Protein AF-A0A2M7Y6N0-F1 (afdb_monomer)

pLDDT: mean 87.17, std 14.08, range [39.69, 97.44]

Sequence (81 aa):
MGPDAISFLTPTIGRCYSSGSFGHAWSVRRILALDPALDTVTCKIVAGPGRRRTETMTRAEFERWARYEVVQEESEWVRVG

Foldseek 3Di:
DDPQDQQPDDQDAQWKFWQPDDDQLTWIWHFHDADPVQQKTWIATCDHPPHRDIDIDHVVVVSNRGDFTWDADPHDTHGDD

Radius of gyration: 12.26 Å; Cα contacts (8 Å, |Δi|>4): 160; chains: 1; bounding box: 37×26×31 Å

Mean predicted aligned error: 5.59 Å

Secondary structure (DSSP, 8-state):
------------TT-EEE----GGG--EEEEEEEETTTTEEEEEEEESTTTT-EEEEEHHHHHHH--EEEEEETTEEEEP-

Solvent-accessible surface area (backbone atoms only — not comparable to full-atom values): 4719 Å² total; per-residue (Å²): 137,72,89,74,72,88,49,84,68,74,90,48,72,75,43,34,30,23,38,77,51,67,74,83,68,19,36,29,34,30,29,69,42,75,40,81,91,75,44,30,37,32,29,33,24,76,36,48,73,64,53,78,41,73,51,74,42,42,48,70,56,46,32,73,46,44,65,39,47,35,47,82,54,103,87,44,81,45,72,66,127

Structure (mmCIF, N/CA/C/O backbone):
data_AF-A0A2M7Y6N0-F1
#
_entry.id   AF-A0A2M7Y6N0-F1
#
loop_
_atom_site.group_PDB
_atom_site.id
_atom_site.type_symbol
_atom_site.label_atom_id
_atom_site.label_alt_id
_atom_site.label_comp_id
_atom_site.label_asym_id
_atom_site.label_entity_id
_atom_site.label_seq_id
_atom_site.pdbx_PDB_ins_code
_atom_site.Cartn_x
_atom_site.Cartn_y
_atom_site.Cartn_z
_atom_site.occupancy
_atom_site.B_iso_or_equiv
_atom_site.auth_seq_id
_atom_site.auth_comp_id
_atom_site.auth_asym_id
_atom_site.auth_atom_id
_atom_site.pdbx_PDB_model_num
ATOM 1 N N . MET A 1 1 ? 22.180 -8.758 12.925 1.00 40.41 1 MET A N 1
ATOM 2 C CA . MET A 1 1 ? 21.518 -8.990 11.626 1.00 40.41 1 MET A CA 1
ATOM 3 C C . MET A 1 1 ? 20.814 -10.333 11.716 1.00 40.41 1 MET A C 1
ATOM 5 O O . MET A 1 1 ? 21.421 -11.352 11.422 1.00 40.41 1 MET A O 1
ATOM 9 N N . GLY A 1 2 ? 19.615 -10.349 12.299 1.00 39.69 2 GLY A N 1
ATOM 10 C CA . GLY A 1 2 ? 18.771 -11.546 12.317 1.00 39.69 2 GLY A CA 1
ATOM 11 C C . GLY A 1 2 ? 17.974 -11.615 11.012 1.00 39.69 2 GLY A C 1
ATOM 12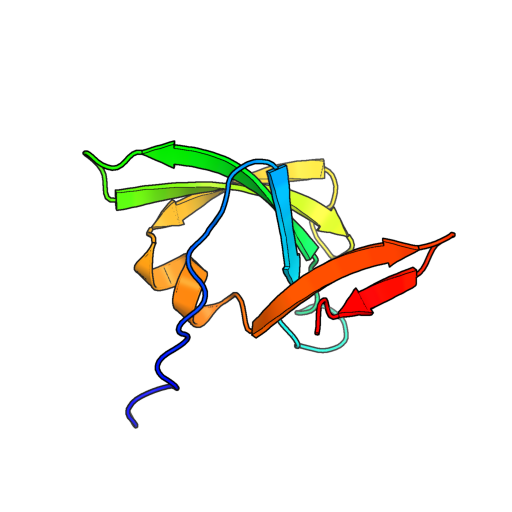 O O . GLY A 1 2 ? 17.851 -10.585 10.352 1.00 39.69 2 GLY A O 1
ATOM 13 N N . PRO A 1 3 ? 17.467 -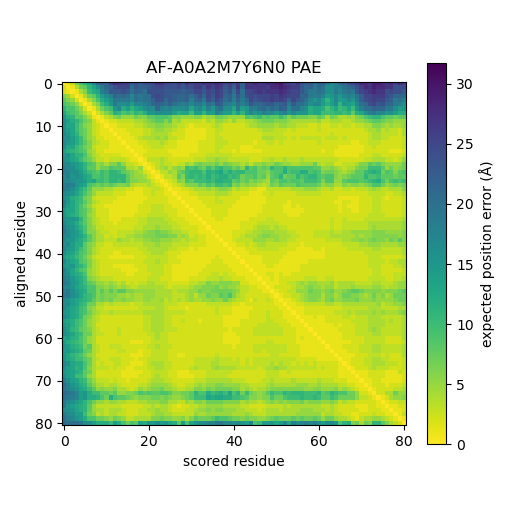12.787 10.609 1.00 50.22 3 PRO A N 1
ATOM 14 C CA . PRO A 1 3 ? 16.581 -12.893 9.459 1.00 50.22 3 PRO A CA 1
ATOM 15 C C . PRO A 1 3 ? 15.274 -12.166 9.799 1.00 50.22 3 PRO A C 1
ATOM 17 O O . PRO A 1 3 ? 14.399 -12.722 10.461 1.00 50.22 3 PRO A O 1
ATOM 20 N N . ASP A 1 4 ? 15.184 -10.887 9.429 1.00 46.66 4 ASP A N 1
ATOM 21 C CA . ASP A 1 4 ? 13.960 -10.105 9.556 1.00 46.66 4 ASP A CA 1
ATOM 22 C C . ASP A 1 4 ? 12.849 -10.833 8.802 1.00 46.66 4 ASP A C 1
ATOM 24 O O . ASP A 1 4 ? 13.022 -11.229 7.650 1.00 46.66 4 ASP A O 1
ATOM 28 N N . ALA A 1 5 ? 11.767 -11.084 9.538 1.00 44.88 5 ALA A N 1
ATOM 29 C CA . ALA A 1 5 ? 10.587 -11.850 9.173 1.00 44.88 5 ALA A CA 1
ATOM 30 C C . ALA A 1 5 ? 10.355 -11.959 7.659 1.00 44.88 5 ALA A C 1
ATOM 32 O O . ALA A 1 5 ? 10.204 -10.947 6.979 1.00 44.88 5 ALA A O 1
ATOM 33 N N . ILE A 1 6 ? 10.254 -13.193 7.157 1.00 46.66 6 ILE A N 1
ATOM 34 C CA . ILE A 1 6 ? 9.750 -13.456 5.808 1.00 46.66 6 ILE A CA 1
ATOM 35 C C . ILE A 1 6 ? 8.316 -12.911 5.758 1.00 46.66 6 ILE A C 1
ATOM 37 O O . ILE A 1 6 ? 7.373 -13.541 6.239 1.00 46.66 6 ILE A O 1
ATOM 41 N N . SER A 1 7 ? 8.160 -11.689 5.257 1.00 55.50 7 SER A N 1
ATOM 42 C CA . SER A 1 7 ? 6.864 -11.102 4.957 1.00 55.50 7 SER A CA 1
ATOM 43 C C . SER A 1 7 ? 6.355 -11.766 3.683 1.00 55.50 7 SER A C 1
ATOM 45 O O . SER A 1 7 ? 6.809 -11.454 2.592 1.00 55.50 7 SER A O 1
ATOM 47 N N . PHE A 1 8 ? 5.393 -12.679 3.805 1.00 62.91 8 PHE A N 1
ATOM 48 C CA . PHE A 1 8 ? 4.755 -13.357 2.665 1.00 62.91 8 PHE A CA 1
ATOM 49 C C . PHE A 1 8 ? 3.747 -12.468 1.904 1.00 62.91 8 PHE A C 1
ATOM 51 O O . PHE A 1 8 ? 2.932 -12.966 1.125 1.00 62.91 8 PHE A O 1
ATOM 58 N N . LEU A 1 9 ? 3.741 -11.153 2.150 1.00 76.75 9 LEU A N 1
ATOM 59 C CA . LEU A 1 9 ? 2.786 -10.235 1.535 1.00 76.75 9 LEU A CA 1
ATOM 60 C C . LEU A 1 9 ? 3.187 -9.960 0.089 1.00 76.75 9 LEU A C 1
ATOM 62 O O . LEU A 1 9 ? 4.119 -9.208 -0.184 1.00 76.75 9 LEU A O 1
ATOM 66 N N . THR A 1 10 ? 2.431 -10.529 -0.846 1.00 86.31 10 THR A N 1
ATOM 67 C CA . THR A 1 10 ? 2.585 -10.204 -2.263 1.00 86.31 10 THR A CA 1
ATOM 68 C C . THR A 1 10 ? 1.900 -8.862 -2.543 1.00 86.31 10 THR A C 1
ATOM 70 O O . THR A 1 10 ? 0.681 -8.760 -2.362 1.00 86.31 10 THR A O 1
ATOM 73 N N . PRO A 1 11 ? 2.632 -7.819 -2.985 1.00 90.25 11 PRO A N 1
ATOM 74 C CA . PRO A 1 11 ? 2.025 -6.535 -3.301 1.00 90.25 11 PRO A CA 1
ATOM 75 C C . PRO A 1 11 ? 1.027 -6.704 -4.445 1.00 90.25 11 PRO A C 1
ATOM 77 O O . PRO A 1 11 ? 1.356 -7.251 -5.497 1.00 90.25 11 PRO A O 1
ATOM 80 N N . THR A 1 12 ? -0.190 -6.207 -4.242 1.00 94.19 12 THR A N 1
ATOM 81 C CA . THR A 1 12 ? -1.276 -6.286 -5.224 1.00 94.19 12 THR A CA 1
ATOM 82 C C . THR A 1 12 ? -1.766 -4.889 -5.581 1.00 94.19 12 THR A C 1
ATOM 84 O O . THR A 1 12 ? -2.078 -4.088 -4.697 1.00 94.19 12 THR A O 1
ATOM 87 N N . ILE A 1 13 ? -1.850 -4.589 -6.881 1.00 96.06 13 ILE A N 1
ATOM 88 C CA . ILE A 1 13 ? -2.309 -3.284 -7.380 1.00 96.06 13 ILE A CA 1
ATOM 89 C C . ILE A 1 13 ? -3.699 -2.966 -6.821 1.00 96.06 13 ILE A C 1
ATOM 91 O O . ILE A 1 13 ? -4.598 -3.803 -6.797 1.00 96.06 13 ILE A O 1
ATOM 95 N N . GLY A 1 14 ? -3.873 -1.732 -6.354 1.00 94.69 14 GLY A N 1
ATOM 96 C CA . GLY A 1 14 ? -5.121 -1.239 -5.792 1.00 94.69 14 GLY A CA 1
ATOM 97 C C . GLY A 1 14 ? -5.319 -1.543 -4.307 1.00 94.69 14 GLY A C 1
ATOM 98 O O . GLY A 1 14 ? -6.122 -0.834 -3.698 1.00 94.69 14 GLY A O 1
ATOM 99 N N . ARG A 1 15 ? -4.580 -2.497 -3.720 1.00 95.25 15 ARG A N 1
ATOM 100 C CA . ARG A 1 15 ? -4.627 -2.825 -2.284 1.00 95.25 15 ARG A CA 1
ATOM 101 C C . ARG A 1 15 ? -3.817 -1.841 -1.445 1.00 95.25 15 ARG A C 1
ATOM 103 O O . ARG A 1 15 ? -2.912 -1.167 -1.948 1.00 95.25 15 ARG A O 1
ATOM 110 N N . CYS A 1 16 ? -4.167 -1.755 -0.166 1.00 95.44 16 CYS A N 1
ATOM 111 C CA . CYS A 1 16 ? -3.513 -0.893 0.809 1.00 95.44 16 CYS A CA 1
ATOM 112 C C . CYS A 1 16 ? -2.774 -1.740 1.842 1.00 95.44 16 CYS A C 1
ATOM 114 O O . CYS A 1 16 ? -3.280 -2.755 2.307 1.00 95.44 16 CYS A O 1
ATOM 116 N N . TYR A 1 17 ? -1.584 -1.290 2.220 1.00 95.12 17 TYR A N 1
ATOM 117 C CA . TYR A 1 17 ? -0.745 -1.956 3.206 1.00 95.12 17 TYR A CA 1
ATOM 118 C C . TYR A 1 17 ? -0.309 -0.958 4.268 1.00 95.12 17 TYR A C 1
ATOM 120 O O . TYR A 1 17 ? -0.147 0.230 3.986 1.00 95.12 17 TYR A O 1
ATOM 128 N N . SER A 1 18 ? -0.129 -1.442 5.488 1.00 94.00 18 SER A N 1
ATOM 129 C CA . SER A 1 18 ? 0.303 -0.672 6.649 1.00 94.00 18 SER A CA 1
ATOM 130 C C . SER A 1 18 ? 1.688 -1.122 7.092 1.00 94.00 18 SER A C 1
ATOM 132 O O . SER A 1 18 ? 1.975 -2.323 7.114 1.00 94.00 18 SER A O 1
ATOM 134 N N . SER A 1 19 ? 2.517 -0.167 7.522 1.00 90.56 19 SER A N 1
ATOM 135 C CA . SER A 1 19 ? 3.836 -0.468 8.090 1.00 90.56 19 SER A CA 1
ATOM 136 C C . SER A 1 19 ? 3.778 -1.190 9.438 1.00 90.56 19 SER A C 1
ATOM 138 O O . SER A 1 19 ? 4.790 -1.673 9.935 1.00 90.56 19 SER A O 1
ATOM 140 N N . GLY A 1 20 ? 2.606 -1.223 10.087 1.00 85.81 20 GLY A N 1
ATOM 141 C CA . GLY A 1 20 ? 2.432 -1.822 11.415 1.00 85.81 20 GLY A CA 1
ATOM 142 C C . GLY A 1 20 ? 3.198 -1.118 12.544 1.00 85.81 20 GLY A C 1
ATOM 143 O O . GLY A 1 20 ? 3.191 -1.614 13.667 1.00 85.81 20 GLY A O 1
ATOM 144 N N . SER A 1 21 ? 3.841 0.016 12.253 1.00 85.94 21 SER A N 1
ATOM 145 C CA . SER A 1 21 ? 4.523 0.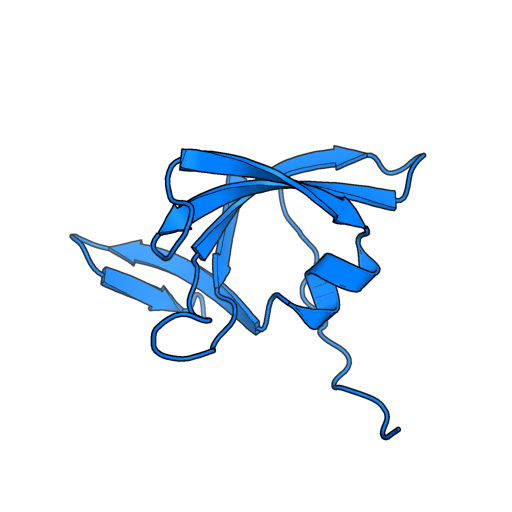871 13.230 1.00 85.94 21 SER A CA 1
ATOM 146 C C . SER A 1 21 ? 3.536 1.812 13.933 1.00 85.94 21 SER A C 1
ATOM 148 O O . SER A 1 21 ? 2.361 1.855 13.581 1.00 85.94 21 SER A O 1
ATOM 150 N N . PHE A 1 22 ? 4.001 2.603 14.900 1.00 78.38 22 PHE A N 1
ATOM 151 C CA . PHE A 1 22 ? 3.193 3.620 15.586 1.00 78.38 22 PHE A CA 1
ATOM 152 C C . PHE A 1 22 ? 3.759 5.031 15.352 1.00 78.38 22 PHE A C 1
ATOM 154 O O . PHE A 1 22 ? 4.934 5.199 15.016 1.00 78.38 22 PHE A O 1
ATOM 161 N N . GLY A 1 23 ? 2.924 6.060 15.527 1.00 79.25 23 GLY A N 1
ATOM 162 C CA . GLY A 1 23 ? 3.347 7.463 15.457 1.00 79.25 23 GLY A CA 1
ATOM 163 C C . GLY A 1 23 ? 3.882 7.878 14.080 1.00 79.25 23 GLY A C 1
ATOM 164 O O . GLY A 1 23 ? 3.282 7.579 13.053 1.00 79.25 23 GLY A O 1
ATOM 165 N N . HIS A 1 24 ? 5.023 8.572 14.047 1.00 78.19 24 HIS A N 1
ATOM 166 C CA . HIS A 1 24 ? 5.604 9.137 12.817 1.00 78.19 24 HIS A CA 1
ATOM 167 C C . HIS A 1 24 ? 6.168 8.094 11.832 1.00 78.19 24 HIS A C 1
ATOM 169 O O . HIS A 1 24 ? 6.437 8.425 10.682 1.00 78.19 24 HIS A O 1
ATOM 175 N N . ALA A 1 25 ? 6.344 6.840 12.250 1.00 82.50 25 ALA A N 1
ATOM 176 C CA . ALA A 1 25 ? 6.737 5.750 11.354 1.00 82.50 25 ALA A CA 1
ATOM 177 C C . ALA A 1 25 ? 5.523 5.006 10.765 1.00 82.50 25 ALA A C 1
ATOM 179 O O . ALA A 1 25 ? 5.661 4.181 9.853 1.00 82.50 25 ALA A O 1
ATOM 180 N N . TRP A 1 26 ? 4.319 5.277 11.282 1.00 91.19 26 TRP A N 1
ATOM 181 C CA . TRP A 1 26 ? 3.099 4.675 10.771 1.00 91.19 26 TRP A CA 1
ATOM 182 C C . TRP A 1 26 ? 2.678 5.341 9.467 1.00 91.19 26 TRP A C 1
ATOM 184 O O . TRP A 1 26 ? 2.513 6.559 9.382 1.00 91.19 26 TRP A O 1
ATOM 194 N N . SER A 1 27 ? 2.473 4.524 8.443 1.00 93.88 27 SER A N 1
ATOM 195 C CA . SER A 1 27 ? 1.870 4.966 7.194 1.00 93.88 27 SER A CA 1
ATOM 196 C C . SER A 1 27 ? 1.083 3.836 6.554 1.00 93.88 27 SER A C 1
ATOM 198 O O . SER A 1 27 ? 1.391 2.656 6.739 1.00 93.88 27 SER A O 1
ATOM 200 N N . VAL A 1 28 ? 0.072 4.224 5.781 1.00 94.62 28 VAL A N 1
ATOM 201 C CA . VAL A 1 28 ? -0.652 3.329 4.883 1.00 94.62 28 VAL A CA 1
ATOM 202 C C . VAL A 1 28 ? -0.341 3.741 3.459 1.00 94.62 28 VAL A C 1
ATOM 204 O O . VAL A 1 28 ? -0.489 4.913 3.092 1.00 94.62 28 VAL A O 1
ATOM 207 N N . ARG A 1 29 ? 0.080 2.773 2.649 1.00 96.44 29 ARG A N 1
ATOM 208 C CA . ARG A 1 29 ? 0.421 2.968 1.241 1.00 96.44 29 ARG A CA 1
ATOM 209 C C . ARG A 1 29 ? -0.476 2.099 0.368 1.00 96.44 29 ARG A C 1
ATOM 211 O O . ARG A 1 29 ? -0.634 0.910 0.625 1.00 96.44 29 ARG A O 1
ATOM 218 N N . ARG A 1 30 ? -1.057 2.700 -0.670 1.00 96.69 30 ARG A N 1
ATOM 219 C CA . ARG A 1 30 ? -1.822 2.006 -1.712 1.00 96.69 30 ARG A CA 1
ATOM 220 C C . ARG A 1 30 ? -0.914 1.679 -2.884 1.00 96.69 30 ARG A C 1
ATOM 222 O O . ARG A 1 30 ? -0.249 2.585 -3.384 1.00 96.69 30 ARG A O 1
ATOM 229 N N . ILE A 1 31 ? -0.919 0.438 -3.354 1.00 96.88 31 ILE A N 1
ATOM 230 C CA . ILE A 1 31 ? -0.153 0.051 -4.542 1.00 96.88 31 ILE A CA 1
ATOM 231 C C . ILE A 1 31 ? -0.824 0.628 -5.785 1.00 96.88 31 ILE A C 1
ATOM 233 O O . ILE A 1 31 ? -2.014 0.410 -6.018 1.00 96.88 31 ILE A O 1
ATOM 237 N N . LEU A 1 32 ? -0.058 1.377 -6.571 1.00 97.44 32 LEU A N 1
ATOM 238 C CA . LEU A 1 32 ? -0.499 1.965 -7.832 1.00 97.44 32 LEU A CA 1
ATOM 239 C C . LEU A 1 32 ? -0.028 1.150 -9.034 1.00 97.44 32 LEU A C 1
ATOM 241 O O . LEU A 1 32 ? -0.792 0.989 -9.980 1.00 97.44 32 LEU A O 1
ATOM 245 N N . ALA A 1 33 ? 1.206 0.643 -8.995 1.00 96.75 33 ALA A N 1
ATOM 246 C CA . ALA A 1 33 ? 1.789 -0.130 -10.083 1.00 96.75 33 ALA A CA 1
ATOM 247 C C . ALA A 1 33 ? 2.852 -1.107 -9.569 1.00 96.75 33 ALA A C 1
ATOM 249 O O . ALA A 1 33 ? 3.436 -0.908 -8.501 1.00 96.75 33 ALA A O 1
ATOM 250 N N . LEU A 1 34 ? 3.094 -2.145 -10.364 1.00 95.94 34 LEU A N 1
ATOM 251 C CA . LEU A 1 34 ? 4.165 -3.115 -10.186 1.00 95.94 34 LEU A CA 1
ATOM 252 C C . LEU A 1 34 ? 4.945 -3.175 -11.493 1.00 95.94 34 LEU A C 1
ATOM 254 O O . LEU A 1 34 ? 4.333 -3.307 -12.552 1.00 95.94 34 LEU A O 1
ATOM 258 N N . ASP A 1 35 ? 6.266 -3.107 -11.407 1.00 95.12 35 ASP A N 1
ATOM 259 C CA . ASP A 1 35 ? 7.162 -3.324 -12.536 1.00 95.12 35 ASP A CA 1
ATOM 260 C C . ASP A 1 35 ? 7.958 -4.614 -12.287 1.00 95.12 35 ASP A C 1
ATOM 262 O O . ASP A 1 35 ? 8.892 -4.610 -11.481 1.00 95.12 35 ASP A O 1
ATOM 266 N N . PRO A 1 36 ? 7.590 -5.734 -12.936 1.00 90.56 36 PRO A N 1
ATOM 267 C CA . PRO A 1 36 ? 8.307 -6.996 -12.789 1.00 90.56 36 PRO A CA 1
ATOM 268 C C . PRO A 1 36 ? 9.713 -6.985 -13.397 1.00 90.56 36 PRO A C 1
ATOM 270 O O . PRO A 1 36 ? 10.554 -7.759 -12.957 1.00 90.56 36 PRO A O 1
ATOM 273 N N . ALA A 1 37 ? 9.975 -6.145 -14.405 1.00 94.00 37 ALA A N 1
ATOM 274 C CA . ALA A 1 37 ? 11.278 -6.088 -15.064 1.00 94.00 37 ALA A CA 1
ATOM 275 C C . ALA A 1 37 ? 12.322 -5.395 -14.180 1.00 94.00 37 ALA A C 1
ATOM 277 O O . ALA A 1 37 ? 13.494 -5.766 -14.199 1.00 94.00 37 ALA A O 1
ATOM 278 N N . LEU A 1 38 ? 11.886 -4.408 -13.395 1.00 92.50 38 LEU A N 1
ATOM 279 C CA . LEU A 1 38 ? 12.729 -3.665 -12.454 1.00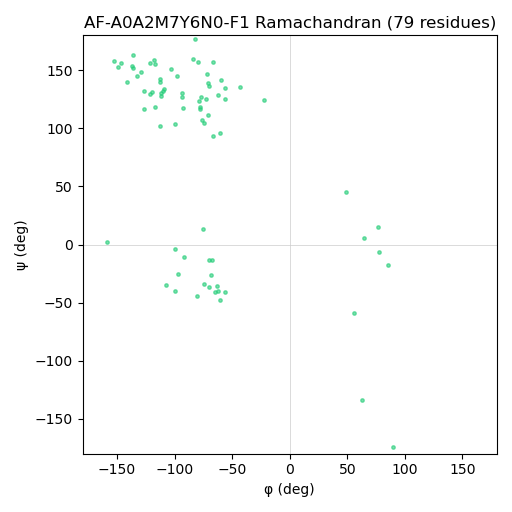 92.50 38 LEU A CA 1
ATOM 280 C C . LEU A 1 38 ? 12.596 -4.145 -11.000 1.00 92.50 38 LEU A C 1
ATOM 282 O O . LEU A 1 38 ? 13.285 -3.629 -10.126 1.00 92.50 38 LEU A O 1
ATOM 286 N N . ASP A 1 39 ? 11.699 -5.098 -10.741 1.00 93.81 39 ASP A N 1
ATOM 287 C CA . ASP A 1 39 ? 11.292 -5.556 -9.408 1.00 93.81 39 ASP A CA 1
ATOM 288 C C . ASP A 1 39 ? 10.928 -4.401 -8.455 1.00 93.81 39 ASP A C 1
ATOM 290 O O . ASP A 1 39 ? 11.342 -4.335 -7.293 1.00 93.81 39 ASP A O 1
ATOM 294 N N . THR A 1 40 ? 10.142 -3.449 -8.968 1.00 95.69 40 THR A N 1
ATOM 295 C CA . THR A 1 40 ? 9.716 -2.264 -8.213 1.00 95.69 40 THR A CA 1
ATOM 296 C C . THR A 1 40 ? 8.208 -2.190 -8.011 1.00 95.69 40 THR A C 1
ATOM 298 O O . THR A 1 40 ? 7.396 -2.751 -8.750 1.00 95.69 40 THR A O 1
ATOM 301 N N . VAL A 1 41 ? 7.838 -1.472 -6.958 1.00 96.69 41 VAL A N 1
ATOM 302 C CA . VAL A 1 41 ? 6.480 -1.230 -6.496 1.00 96.69 41 VAL A CA 1
ATOM 303 C C . VAL A 1 41 ? 6.297 0.277 -6.373 1.00 96.69 41 VAL A C 1
ATOM 305 O O . VAL A 1 41 ? 6.946 0.931 -5.554 1.00 96.69 41 VAL A O 1
ATOM 308 N N . THR A 1 42 ? 5.384 0.840 -7.161 1.00 97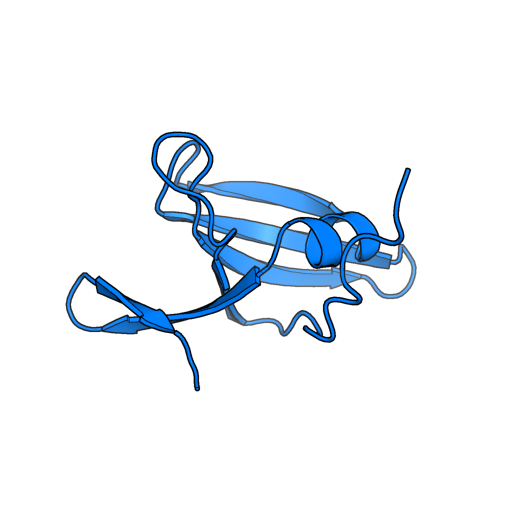.25 42 THR A N 1
ATOM 309 C CA . THR A 1 42 ? 4.966 2.236 -7.012 1.00 97.25 42 THR A CA 1
ATOM 310 C C . THR A 1 42 ? 3.737 2.293 -6.126 1.00 97.25 42 THR A C 1
ATOM 312 O O . THR A 1 42 ? 2.725 1.638 -6.386 1.00 97.25 42 THR A O 1
ATOM 315 N N . CYS A 1 43 ? 3.793 3.109 -5.084 1.00 96.38 43 CYS A N 1
ATOM 316 C CA . CYS A 1 43 ? 2.738 3.226 -4.094 1.00 96.38 43 CYS A CA 1
ATOM 317 C C . CYS A 1 43 ? 2.470 4.686 -3.719 1.00 96.38 43 CYS A C 1
ATOM 319 O O . CYS A 1 43 ? 3.334 5.552 -3.825 1.00 96.38 43 CYS A O 1
ATOM 321 N N . LYS A 1 44 ? 1.246 4.972 -3.279 1.00 96.81 44 LYS A N 1
ATOM 322 C CA . LYS A 1 44 ? 0.830 6.289 -2.790 1.00 96.81 44 LYS A CA 1
ATOM 323 C C . LYS A 1 44 ? 0.547 6.231 -1.306 1.00 96.81 44 LYS A C 1
ATOM 325 O O . LYS A 1 44 ? -0.242 5.398 -0.866 1.00 96.81 44 LYS A O 1
ATOM 330 N N . ILE A 1 45 ? 1.114 7.161 -0.549 1.00 95.81 45 ILE A N 1
ATOM 331 C CA . ILE A 1 45 ? 0.827 7.311 0.876 1.00 95.81 45 ILE A CA 1
ATOM 332 C C . ILE A 1 45 ? -0.592 7.870 1.027 1.00 95.81 45 ILE A C 1
ATOM 334 O O . ILE A 1 45 ? -0.872 9.021 0.674 1.00 95.81 45 ILE A O 1
ATOM 338 N N . VAL A 1 46 ? -1.505 7.050 1.540 1.00 95.31 46 VAL A N 1
ATOM 339 C CA . VAL A 1 46 ? -2.919 7.403 1.747 1.00 95.31 46 VAL A CA 1
ATOM 340 C C . VAL A 1 46 ? -3.201 7.848 3.184 1.00 95.31 46 VAL A C 1
ATOM 342 O O . VAL A 1 46 ? -4.091 8.681 3.391 1.00 95.31 46 VAL A O 1
ATOM 345 N N . ALA A 1 47 ? -2.384 7.401 4.145 1.00 93.44 47 ALA A N 1
ATOM 346 C CA . ALA A 1 47 ? -2.398 7.844 5.538 1.00 93.44 47 ALA A CA 1
ATOM 347 C C . ALA A 1 47 ? -0.987 7.847 6.156 1.00 93.44 47 ALA A C 1
ATOM 349 O O . ALA A 1 47 ? -0.109 7.117 5.699 1.00 93.44 47 ALA A O 1
ATOM 350 N N . GLY A 1 48 ? -0.787 8.663 7.193 1.00 91.19 48 GLY A N 1
ATOM 351 C CA . GLY A 1 48 ? 0.511 8.871 7.843 1.00 91.19 48 GLY A CA 1
ATOM 352 C C . GLY A 1 48 ? 1.342 10.009 7.228 1.00 91.19 48 GLY A C 1
ATOM 353 O O . GLY A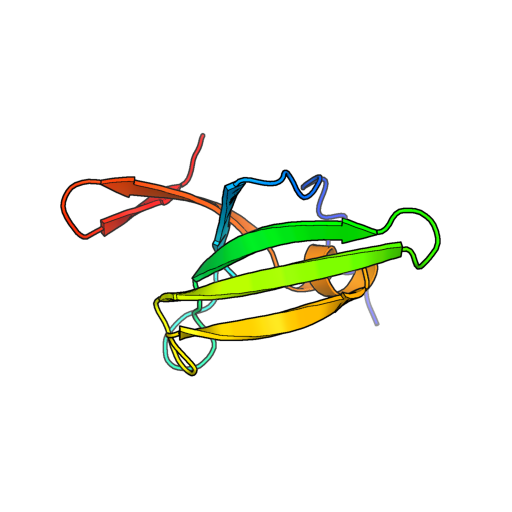 1 48 ? 0.853 10.749 6.363 1.00 91.19 48 GLY A O 1
ATOM 354 N N . PRO A 1 49 ? 2.592 10.197 7.685 1.00 88.81 49 PRO A N 1
ATOM 355 C CA . PRO A 1 49 ? 3.478 11.245 7.186 1.00 88.81 49 PRO A CA 1
ATOM 356 C C . PRO A 1 49 ? 3.754 11.111 5.690 1.00 88.81 49 PRO A C 1
ATOM 358 O O . PRO A 1 49 ? 3.886 10.014 5.162 1.00 88.81 49 PRO A O 1
ATOM 361 N N . GLY A 1 50 ? 3.818 12.245 4.988 1.00 86.44 50 GLY A N 1
ATOM 362 C CA . GLY A 1 50 ? 3.976 12.245 3.531 1.00 86.44 50 GLY A CA 1
ATOM 363 C C . GLY A 1 50 ? 2.695 11.907 2.762 1.00 86.44 50 GLY A C 1
ATOM 364 O O . GLY A 1 50 ? 2.764 11.643 1.563 1.00 86.44 50 GLY A O 1
ATOM 365 N N . ARG A 1 51 ? 1.518 11.941 3.406 1.00 89.00 51 ARG A N 1
ATOM 366 C CA . ARG A 1 51 ? 0.215 11.738 2.751 1.00 89.00 51 ARG A CA 1
ATOM 367 C C . ARG A 1 51 ? 0.121 12.489 1.419 1.00 89.00 51 ARG A C 1
ATOM 369 O O . ARG A 1 51 ? 0.445 13.671 1.336 1.00 89.00 51 ARG A O 1
ATOM 376 N N . ARG A 1 52 ? -0.408 11.802 0.402 1.00 91.50 52 ARG A N 1
ATOM 377 C CA . ARG A 1 52 ? -0.519 12.211 -1.012 1.00 91.50 52 ARG A CA 1
ATOM 378 C C . ARG A 1 52 ? 0.769 12.110 -1.831 1.00 91.50 52 ARG A C 1
ATOM 380 O O . ARG A 1 52 ? 0.666 12.263 -3.045 1.00 91.50 52 ARG A O 1
ATOM 387 N N . ARG A 1 53 ? 1.927 11.806 -1.233 1.00 95.44 53 ARG A N 1
ATOM 388 C CA . ARG A 1 53 ? 3.136 11.479 -2.001 1.00 95.44 53 ARG A CA 1
ATOM 389 C C . ARG A 1 53 ? 3.014 10.111 -2.658 1.00 95.44 53 ARG A C 1
ATOM 391 O O . ARG A 1 53 ? 2.394 9.200 -2.106 1.00 95.44 53 ARG A O 1
ATOM 398 N N . THR A 1 54 ? 3.631 10.004 -3.824 1.00 96.44 54 THR A N 1
ATOM 399 C CA . THR A 1 54 ? 3.845 8.751 -4.541 1.00 96.44 54 THR A CA 1
ATOM 400 C C . THR A 1 54 ? 5.327 8.426 -4.471 1.00 96.44 54 THR A C 1
ATOM 402 O O . THR A 1 54 ? 6.156 9.308 -4.690 1.00 96.44 54 THR A O 1
ATOM 405 N N . GLU A 1 55 ? 5.648 7.180 -4.156 1.00 95.69 55 GLU A N 1
ATOM 406 C CA . GLU A 1 55 ? 7.012 6.682 -4.023 1.00 95.69 55 GLU A CA 1
ATOM 407 C C . GLU A 1 55 ? 7.140 5.365 -4.786 1.00 95.69 55 GLU A C 1
ATOM 409 O O . GLU A 1 55 ? 6.202 4.565 -4.825 1.00 95.69 55 GLU A O 1
ATOM 414 N N . THR A 1 56 ? 8.309 5.143 -5.376 1.00 96.50 56 THR A N 1
ATOM 415 C CA . THR A 1 56 ? 8.686 3.856 -5.961 1.00 96.50 56 THR A CA 1
ATOM 416 C C . THR A 1 56 ? 9.780 3.256 -5.094 1.00 96.50 56 THR A C 1
ATOM 418 O O . THR A 1 56 ? 10.729 3.952 -4.739 1.00 96.50 56 THR A O 1
ATOM 421 N N . MET A 1 57 ? 9.629 1.986 -4.738 1.00 95.56 57 MET A N 1
ATOM 422 C CA . MET A 1 57 ? 10.616 1.216 -3.979 1.00 95.56 57 MET A CA 1
ATOM 423 C C . MET A 1 57 ? 10.766 -0.172 -4.590 1.00 95.56 57 MET A C 1
ATOM 425 O O . MET A 1 57 ? 9.907 -0.613 -5.352 1.00 95.56 57 MET A O 1
ATOM 429 N N . THR A 1 58 ? 11.840 -0.871 -4.262 1.00 95.06 58 THR A N 1
ATOM 430 C CA . THR A 1 58 ? 12.011 -2.275 -4.645 1.00 95.06 58 THR A CA 1
ATOM 431 C C . THR A 1 58 ? 10.989 -3.164 -3.937 1.00 95.06 58 THR A C 1
ATOM 433 O O . THR A 1 58 ? 10.483 -2.830 -2.859 1.00 95.06 58 THR A O 1
ATOM 436 N N . ARG A 1 59 ? 10.694 -4.334 -4.505 1.00 90.94 59 ARG A N 1
ATOM 437 C CA . ARG A 1 59 ? 9.846 -5.335 -3.845 1.00 90.94 59 ARG A CA 1
ATOM 438 C C . ARG A 1 59 ? 10.397 -5.734 -2.475 1.00 90.94 59 ARG A C 1
ATOM 440 O O . ARG A 1 59 ? 9.632 -5.801 -1.520 1.00 90.94 59 ARG A O 1
ATOM 447 N N . ALA A 1 60 ? 11.712 -5.908 -2.354 1.00 91.06 60 ALA A N 1
ATOM 448 C CA . ALA A 1 60 ? 12.358 -6.244 -1.085 1.00 91.06 60 ALA A CA 1
ATOM 449 C C . ALA A 1 60 ? 12.181 -5.149 -0.015 1.00 91.06 60 ALA A C 1
ATOM 451 O O . ALA A 1 60 ? 11.947 -5.447 1.157 1.00 91.06 60 ALA A O 1
ATOM 452 N N . GLU A 1 61 ? 12.269 -3.871 -0.393 1.00 92.25 61 GLU A N 1
ATOM 453 C CA . GLU A 1 61 ? 11.968 -2.760 0.519 1.00 92.25 61 GLU A CA 1
ATOM 454 C C . GLU A 1 61 ? 10.497 -2.752 0.925 1.00 92.25 61 GLU A C 1
ATOM 456 O O . GLU A 1 61 ? 10.189 -2.539 2.100 1.00 92.25 61 GLU A O 1
ATOM 461 N N . PHE A 1 62 ? 9.594 -3.028 -0.020 1.00 91.94 62 PHE A N 1
ATOM 462 C CA . PHE A 1 62 ? 8.172 -3.151 0.271 1.00 91.94 62 PHE A CA 1
ATOM 463 C C . PHE A 1 62 ? 7.897 -4.275 1.275 1.00 91.94 62 PHE A C 1
ATOM 465 O O . PHE A 1 62 ? 7.200 -4.034 2.252 1.00 91.94 62 PHE A O 1
ATOM 472 N N . GLU A 1 63 ? 8.460 -5.467 1.087 1.00 90.31 63 GLU A N 1
ATOM 473 C CA . GLU A 1 63 ? 8.257 -6.620 1.978 1.00 90.31 63 GLU A CA 1
ATOM 474 C C . GLU A 1 63 ? 8.780 -6.365 3.398 1.00 90.31 63 GLU A C 1
ATOM 476 O O . GLU A 1 63 ? 8.162 -6.780 4.380 1.00 90.31 63 GLU A O 1
ATOM 481 N N . ARG A 1 64 ? 9.892 -5.633 3.526 1.00 89.31 64 ARG A N 1
ATOM 482 C CA . ARG A 1 64 ? 10.432 -5.215 4.830 1.00 89.31 64 ARG A CA 1
ATOM 483 C C . ARG A 1 64 ? 9.565 -4.161 5.509 1.00 89.31 64 ARG A C 1
ATOM 485 O O . ARG A 1 64 ? 9.458 -4.146 6.731 1.00 89.31 64 ARG A O 1
ATOM 492 N N . TRP A 1 65 ? 8.986 -3.255 4.727 1.00 91.06 65 TRP A N 1
ATOM 493 C CA . TRP A 1 65 ? 8.161 -2.166 5.236 1.00 91.06 65 TRP A CA 1
ATOM 494 C C . TRP A 1 65 ? 6.731 -2.617 5.565 1.00 91.06 65 TRP A C 1
ATOM 496 O O . TRP A 1 65 ? 6.194 -2.226 6.599 1.00 91.06 65 TRP A O 1
ATOM 506 N N . ALA A 1 66 ? 6.095 -3.404 4.696 1.00 92.19 66 ALA A N 1
ATOM 507 C CA . ALA A 1 66 ? 4.693 -3.785 4.792 1.00 92.19 66 ALA A CA 1
ATOM 508 C C . ALA A 1 66 ? 4.498 -4.905 5.812 1.00 92.19 66 ALA A C 1
ATOM 510 O O . ALA A 1 66 ? 5.055 -5.994 5.681 1.00 92.19 66 ALA A O 1
ATOM 511 N N . ARG A 1 67 ? 3.642 -4.658 6.807 1.00 90.88 67 ARG A N 1
ATOM 512 C CA . ARG A 1 67 ? 3.336 -5.642 7.849 1.00 90.88 67 ARG A CA 1
ATOM 513 C C . ARG A 1 67 ? 1.947 -6.251 7.723 1.00 90.88 67 ARG A C 1
ATOM 515 O O . ARG A 1 67 ? 1.780 -7.424 8.039 1.00 90.88 67 ARG A O 1
ATOM 522 N N . TYR A 1 68 ? 0.967 -5.467 7.278 1.00 90.69 68 TYR A 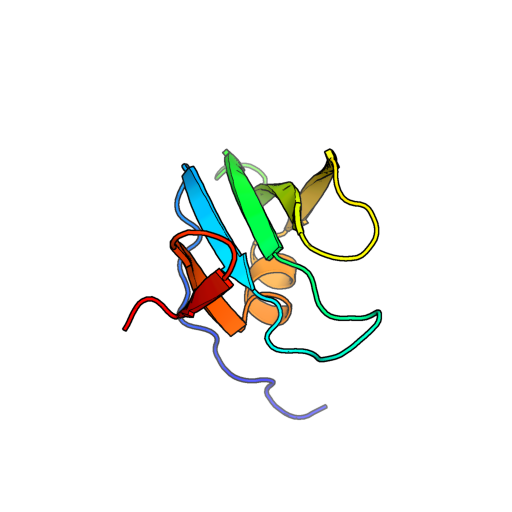N 1
ATOM 523 C CA . TYR A 1 68 ? -0.427 -5.902 7.167 1.00 90.69 68 TYR A CA 1
ATOM 524 C C . TYR A 1 68 ? -1.068 -5.338 5.902 1.00 90.69 68 TYR A C 1
ATOM 526 O O . TYR A 1 68 ? -0.861 -4.163 5.592 1.00 90.69 68 TYR A O 1
ATOM 534 N N . GLU A 1 69 ? -1.882 -6.135 5.213 1.00 92.69 69 GLU A N 1
ATOM 535 C CA . GLU A 1 69 ? -2.894 -5.593 4.302 1.00 92.69 69 GLU A CA 1
ATOM 536 C C . GLU A 1 69 ? -3.998 -4.930 5.138 1.00 92.69 69 GLU A C 1
ATOM 538 O O . GLU A 1 69 ? -4.370 -5.428 6.203 1.00 92.69 69 GLU A O 1
ATOM 543 N N . VAL A 1 70 ? -4.485 -3.774 4.694 1.00 93.94 70 VAL A N 1
ATOM 544 C CA . VAL A 1 70 ? -5.525 -3.006 5.383 1.00 93.94 70 VAL A CA 1
ATOM 545 C C . VAL A 1 70 ? -6.571 -2.490 4.401 1.00 93.94 70 VAL A C 1
ATOM 547 O O . VAL A 1 70 ? -6.267 -2.209 3.241 1.00 93.94 70 VAL A O 1
ATOM 550 N N . VAL A 1 71 ? -7.796 -2.296 4.877 1.00 93.56 71 VAL A N 1
ATOM 551 C CA . VAL A 1 71 ? -8.865 -1.583 4.165 1.00 93.56 71 VAL A CA 1
ATOM 552 C C . VAL A 1 71 ? -9.333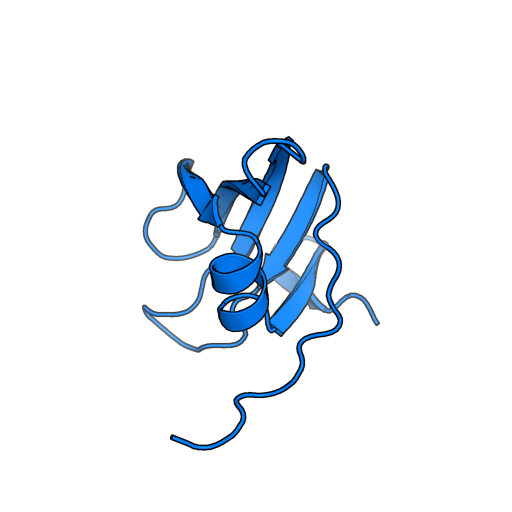 -0.393 4.990 1.00 93.56 71 VAL A C 1
ATOM 554 O O . VAL A 1 71 ? -9.113 -0.335 6.198 1.00 93.56 71 VAL A O 1
ATOM 557 N N . GLN A 1 72 ? -9.910 0.595 4.309 1.00 92.00 72 GLN A N 1
ATOM 558 C CA . GLN A 1 72 ? -10.479 1.761 4.968 1.00 92.00 72 GLN A CA 1
ATOM 559 C C . GLN A 1 72 ? -11.967 1.511 5.222 1.00 92.00 72 GLN A C 1
ATOM 561 O O . GLN A 1 72 ? -12.725 1.377 4.262 1.00 92.00 72 GLN A O 1
ATOM 566 N N . GLU A 1 73 ? -12.375 1.491 6.488 1.00 91.75 73 GLU A N 1
ATOM 567 C C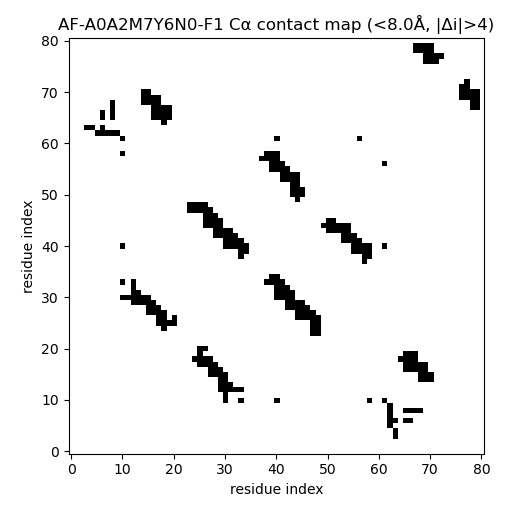A . GLU A 1 73 ? -13.772 1.375 6.916 1.00 91.75 73 GLU A CA 1
ATOM 568 C C . GLU A 1 73 ? -14.170 2.637 7.678 1.00 91.75 73 GLU A C 1
ATOM 570 O O . GLU A 1 73 ? -13.555 2.955 8.689 1.00 91.75 73 GLU A O 1
ATOM 575 N N . GLU A 1 74 ? -15.161 3.372 7.159 1.00 84.56 74 GLU A N 1
ATOM 576 C CA . GLU A 1 74 ? -15.705 4.651 7.663 1.00 84.56 74 GLU A CA 1
ATOM 577 C C . GLU A 1 74 ? -14.677 5.788 7.834 1.00 84.56 74 GLU A C 1
ATOM 579 O O . GLU A 1 74 ? -14.786 6.836 7.198 1.00 84.56 74 GLU A O 1
ATOM 584 N N . SER A 1 75 ? -13.645 5.599 8.650 1.00 85.25 75 SER A N 1
ATOM 585 C CA . SER A 1 75 ? -12.445 6.438 8.769 1.00 85.25 75 SER A CA 1
ATOM 586 C C . SER A 1 75 ? -11.246 5.708 9.391 1.00 85.25 75 SER A C 1
ATOM 588 O O . SER A 1 75 ? -10.180 6.308 9.545 1.00 85.25 75 SER A O 1
ATOM 590 N N . GLU A 1 76 ? -11.380 4.422 9.706 1.00 88.62 76 GLU A N 1
ATOM 591 C CA . GLU A 1 76 ? -10.356 3.603 10.340 1.00 88.62 76 GLU A CA 1
ATOM 592 C C . GLU A 1 76 ? -9.669 2.682 9.327 1.00 88.62 76 GLU A C 1
ATOM 594 O O . GLU A 1 76 ? -10.234 2.297 8.303 1.00 88.62 76 GLU A O 1
ATOM 599 N N . TRP A 1 77 ? -8.405 2.353 9.602 1.00 91.19 77 TRP A N 1
ATOM 600 C CA . TRP A 1 77 ? -7.650 1.374 8.825 1.00 91.19 77 TRP A CA 1
ATOM 601 C C . TRP A 1 77 ? -7.658 0.047 9.563 1.00 91.19 77 TRP A C 1
ATOM 603 O O . TRP A 1 77 ? -6.916 -0.135 10.532 1.00 91.19 77 TRP A O 1
ATOM 613 N N . VAL A 1 78 ? -8.480 -0.878 9.085 1.00 91.81 78 VAL A N 1
ATOM 614 C CA . VAL A 1 78 ? -8.623 -2.214 9.662 1.00 91.81 78 VAL A CA 1
ATOM 615 C C . VAL A 1 78 ? -7.770 -3.206 8.886 1.00 91.81 78 VAL A C 1
ATOM 617 O O . VAL A 1 78 ? -7.585 -3.071 7.675 1.00 91.81 78 VAL A O 1
ATOM 620 N N . ARG A 1 79 ? -7.196 -4.190 9.582 1.00 91.56 79 ARG A N 1
ATOM 621 C CA . ARG A 1 79 ? -6.415 -5.252 8.936 1.00 91.56 79 ARG A CA 1
ATOM 622 C C . ARG A 1 79 ? -7.351 -6.155 8.147 1.00 91.56 79 ARG A C 1
ATOM 624 O O . ARG A 1 79 ? -8.395 -6.538 8.662 1.00 91.56 79 ARG A O 1
ATOM 631 N N . VAL A 1 80 ? -6.945 -6.514 6.936 1.00 86.56 80 VAL A N 1
ATOM 632 C CA . VAL A 1 80 ? -7.589 -7.591 6.184 1.00 86.56 80 VAL A CA 1
ATOM 633 C C . VAL A 1 80 ? -7.074 -8.901 6.770 1.00 86.56 80 VAL A C 1
ATOM 635 O O . VAL A 1 80 ? -5.864 -9.141 6.772 1.00 86.56 80 VAL A O 1
ATOM 638 N N . GLY A 1 81 ? -7.984 -9.686 7.339 1.00 66.50 81 GLY A N 1
ATOM 639 C CA . GLY A 1 81 ? -7.737 -10.985 7.959 1.00 66.50 81 GLY A CA 1
ATOM 640 C C . GLY A 1 81 ? -8.812 -11.967 7.545 1.00 66.50 81 GLY A C 1
ATOM 641 O O . GLY A 1 81 ? -9.984 -11.534 7.481 1.00 66.50 81 GLY A O 1
#

Nearest PDB structures (foldseek):
  9coj-assembly1_A  TM=7.314E-01  e=1.011E-01  Homo sapiens
  8i0p-assembly1_K  TM=7.467E-01  e=1.526E-01  Homo sapiens
  2ckk-assembly1_A  TM=7.278E-01  e=3.281E-01  Homo sapiens
  5sv8-assembly1_A  TM=3.234E-01  e=2.429E+00  Vitis vinifera
  5dze-assembly1_A  TM=3.253E-01  e=2.429E+00  Vitis vinifera